Protein AF-A0A3D1KHE2-F1 (afdb_monomer_lite)

pLDDT: mean 90.1, std 6.02, range [59.56, 95.44]

Radius of gyration: 12.13 Å; chains: 1; bounding box: 29×23×33 Å

Foldseek 3Di:
DDDVLFDDDDDQKDQPDADPVRTRQKIWDDDPPDTDIDGSDDLVVPPDPVVSVVVVVVVVVRVVD

Secondary structure (DSSP, 8-state):
---TT-----TT-EEEEE-TTS-EEEEEEE-SS-EEEEESS-GGG---HHHHHHHHHHHHHHHT-

Sequence (65 aa):
MTHPERLAPVGEAFPCFTYSDGTCAGIAYADKQSTVMAIGFPFESINEEEARNRLMGAFLSMLSQ

Structure (mmCIF, N/CA/C/O backbone):
data_AF-A0A3D1KHE2-F1
#
_entry.id   AF-A0A3D1KHE2-F1
#
loop_
_atom_site.group_PDB
_atom_site.id
_atom_site.type_symbol
_atom_site.label_atom_id
_atom_site.label_alt_id
_atom_site.label_comp_id
_atom_site.label_asym_id
_atom_site.label_entity_id
_atom_site.label_seq_id
_atom_site.pdbx_PDB_ins_code
_atom_site.Cartn_x
_atom_site.Cartn_y
_atom_site.Cartn_z
_atom_site.occupancy
_atom_site.B_iso_or_equiv
_atom_site.auth_seq_id
_atom_site.auth_comp_id
_atom_site.auth_asym_id
_atom_site.auth_atom_id
_atom_site.pdbx_PDB_model_num
ATOM 1 N N . MET A 1 1 ? 1.379 -5.965 -18.412 1.00 59.56 1 MET A N 1
ATOM 2 C CA . MET A 1 1 ? 2.342 -7.049 -18.104 1.00 59.56 1 MET A CA 1
ATOM 3 C C . MET A 1 1 ? 1.708 -7.918 -17.022 1.00 59.56 1 MET A C 1
ATOM 5 O O . MET A 1 1 ? 0.618 -7.583 -16.574 1.00 59.56 1 MET A O 1
ATOM 9 N N . THR A 1 2 ? 2.285 -9.058 -16.644 1.00 74.56 2 THR A N 1
ATOM 10 C CA . THR A 1 2 ? 1.734 -9.860 -15.536 1.00 74.56 2 THR A CA 1
ATOM 11 C C . THR A 1 2 ? 2.596 -9.632 -14.304 1.00 74.56 2 THR A C 1
ATOM 13 O O . THR A 1 2 ? 3.755 -10.033 -14.298 1.00 74.56 2 THR A O 1
ATOM 16 N N . HIS A 1 3 ? 2.036 -8.972 -13.292 1.00 82.19 3 HIS A N 1
ATOM 17 C CA . HIS A 1 3 ? 2.659 -8.777 -11.984 1.00 82.19 3 HIS A CA 1
ATOM 18 C C . HIS A 1 3 ? 2.209 -9.923 -11.064 1.00 82.19 3 HIS A C 1
ATOM 20 O O . HIS A 1 3 ? 1.041 -9.925 -10.659 1.00 82.19 3 HIS A O 1
ATOM 26 N N . PRO A 1 4 ? 3.046 -10.946 -10.796 1.00 84.25 4 PRO A N 1
ATOM 27 C CA . PRO A 1 4 ? 2.651 -12.084 -9.958 1.00 84.25 4 PRO A CA 1
ATOM 28 C C . PRO A 1 4 ? 2.271 -11.667 -8.531 1.00 84.25 4 PRO A C 1
ATOM 30 O O . PRO A 1 4 ? 1.455 -12.320 -7.889 1.00 84.25 4 PRO A O 1
ATOM 33 N N . GLU A 1 5 ? 2.813 -10.549 -8.071 1.00 86.75 5 GLU A N 1
ATOM 34 C CA . GLU A 1 5 ? 2.587 -9.950 -6.764 1.00 86.75 5 GLU A CA 1
ATOM 35 C C . GLU A 1 5 ? 1.417 -8.954 -6.709 1.00 86.75 5 GLU A C 1
ATOM 37 O O . GLU A 1 5 ? 1.222 -8.262 -5.709 1.00 86.75 5 GLU A O 1
ATOM 42 N N . ARG A 1 6 ? 0.624 -8.859 -7.784 1.00 90.44 6 ARG A N 1
ATOM 43 C CA . ARG A 1 6 ? -0.537 -7.968 -7.847 1.00 90.44 6 ARG A CA 1
ATOM 44 C C . ARG A 1 6 ? -1.494 -8.249 -6.692 1.00 90.44 6 ARG A C 1
ATOM 46 O O . ARG A 1 6 ? -1.963 -9.375 -6.518 1.00 90.44 6 ARG A O 1
ATOM 53 N N . LEU A 1 7 ? -1.871 -7.193 -5.982 1.00 93.00 7 LEU A N 1
ATOM 54 C CA . LEU A 1 7 ? -2.868 -7.277 -4.925 1.00 93.00 7 LEU A CA 1
ATOM 55 C C . LEU A 1 7 ? -4.267 -7.020 -5.486 1.00 93.00 7 LEU A C 1
ATOM 57 O O . LEU A 1 7 ? -4.453 -6.261 -6.436 1.00 93.00 7 LEU A O 1
ATOM 61 N N . ALA A 1 8 ? -5.261 -7.678 -4.899 1.00 92.81 8 ALA A N 1
ATOM 62 C CA . ALA A 1 8 ? -6.665 -7.418 -5.174 1.00 92.81 8 ALA A CA 1
ATOM 63 C C . ALA A 1 8 ? -7.316 -6.924 -3.876 1.00 92.81 8 ALA A C 1
ATOM 65 O O . ALA A 1 8 ? -7.277 -7.652 -2.881 1.00 92.81 8 ALA A O 1
ATOM 66 N N . PRO A 1 9 ? -7.881 -5.705 -3.850 1.00 92.94 9 PRO A N 1
ATOM 67 C CA . PRO A 1 9 ? -8.621 -5.245 -2.687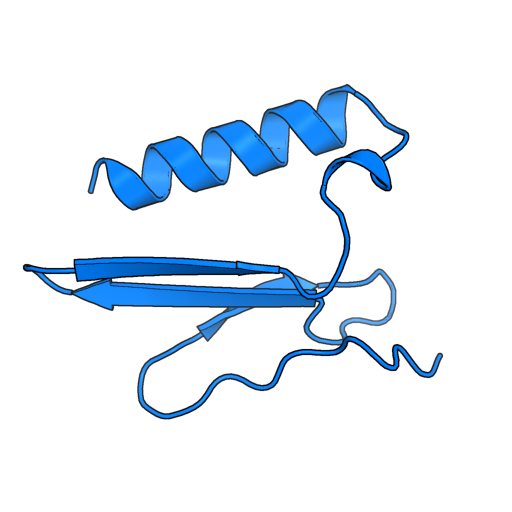 1.00 92.94 9 PRO A CA 1
ATOM 68 C C . PRO A 1 9 ? -9.834 -6.149 -2.442 1.00 92.94 9 PRO A C 1
ATOM 70 O O . PRO A 1 9 ? -10.482 -6.617 -3.380 1.00 92.94 9 PRO A O 1
ATOM 73 N N . VAL A 1 10 ? -10.137 -6.384 -1.169 1.00 93.69 10 VAL A N 1
ATOM 74 C CA . VAL A 1 10 ? -11.304 -7.143 -0.711 1.00 93.69 10 VAL A CA 1
ATOM 75 C C . VAL A 1 10 ? -12.049 -6.338 0.349 1.00 93.69 10 VAL A C 1
ATOM 77 O O . VAL A 1 10 ? -11.436 -5.561 1.082 1.00 93.69 10 VAL A O 1
ATOM 80 N N . GLY A 1 11 ? -13.367 -6.524 0.445 1.00 93.75 11 GLY A N 1
ATOM 81 C CA . GLY A 1 11 ? -14.198 -5.745 1.366 1.00 93.75 11 GLY A CA 1
ATOM 82 C C . GLY A 1 11 ? -14.128 -4.247 1.057 1.00 93.75 11 GLY A C 1
ATOM 83 O O . GLY A 1 11 ? -14.339 -3.850 -0.086 1.00 93.75 11 GLY A O 1
ATOM 84 N N . GLU A 1 12 ? -13.818 -3.438 2.070 1.00 94.31 12 GLU A N 1
ATOM 85 C CA . GLU A 1 12 ? -13.696 -1.974 1.960 1.00 94.31 12 GLU A CA 1
ATOM 86 C C . GLU A 1 12 ? -12.261 -1.497 1.673 1.00 94.31 12 GLU A C 1
ATOM 88 O O . GLU A 1 12 ? -11.997 -0.295 1.638 1.00 94.31 12 GLU A O 1
ATOM 93 N N . ALA A 1 13 ? -11.313 -2.417 1.460 1.00 95.12 13 ALA A N 1
ATOM 94 C CA . ALA A 1 13 ? -9.972 -2.038 1.034 1.00 95.12 13 ALA A CA 1
ATOM 95 C C . ALA A 1 13 ? -10.004 -1.402 -0.367 1.00 95.12 13 ALA A C 1
ATOM 97 O O . ALA A 1 13 ? -10.820 -1.760 -1.217 1.00 95.12 13 ALA A O 1
ATOM 98 N N . PHE A 1 14 ? -9.072 -0.495 -0.638 1.00 92.94 14 PHE A N 1
ATOM 99 C CA . PHE A 1 14 ? -8.973 0.215 -1.911 1.00 92.94 14 PHE A CA 1
ATOM 100 C C . PHE A 1 14 ? -7.529 0.225 -2.433 1.00 92.94 14 PHE A C 1
ATOM 102 O O . PHE A 1 14 ? -6.585 0.132 -1.645 1.00 92.94 14 PHE A O 1
ATOM 109 N N . PRO A 1 15 ? -7.316 0.309 -3.759 1.00 92.44 15 PRO A N 1
ATOM 110 C CA . PRO A 1 15 ? -5.973 0.387 -4.321 1.00 92.44 15 PRO A CA 1
ATOM 111 C C . PRO A 1 15 ? -5.329 1.730 -3.951 1.00 92.44 15 PRO A C 1
ATOM 113 O O . PRO A 1 15 ? -5.874 2.787 -4.260 1.00 92.44 15 PRO A O 1
ATOM 116 N N . CYS A 1 16 ? -4.162 1.694 -3.308 1.00 90.25 16 CYS A N 1
ATOM 117 C CA . CYS A 1 16 ? -3.405 2.890 -2.915 1.00 90.25 16 CYS A CA 1
ATOM 118 C C . CYS A 1 16 ? -2.160 3.118 -3.785 1.00 90.25 16 CYS A C 1
ATOM 120 O O . CYS A 1 16 ? -1.601 4.213 -3.798 1.00 90.25 16 CYS A O 1
ATOM 122 N N . PHE A 1 17 ? -1.733 2.093 -4.527 1.00 88.81 17 PHE A N 1
ATOM 123 C CA . PHE A 1 17 ? -0.569 2.147 -5.401 1.00 88.81 17 PHE A CA 1
ATOM 124 C C . PHE A 1 17 ? -0.790 1.275 -6.643 1.00 88.81 17 PHE A C 1
ATOM 126 O O . PHE A 1 17 ? -1.404 0.206 -6.563 1.00 88.81 17 PHE A O 1
ATOM 133 N N . THR A 1 18 ? -0.298 1.726 -7.798 1.00 90.00 18 THR A N 1
ATOM 134 C CA . THR A 1 18 ? -0.455 1.024 -9.081 1.00 90.00 18 THR A CA 1
ATOM 135 C C . THR A 1 18 ? 0.869 0.942 -9.825 1.00 90.00 18 THR A C 1
ATOM 137 O O . THR A 1 18 ? 1.712 1.832 -9.713 1.00 90.00 18 THR A O 1
ATOM 140 N N . TYR A 1 19 ? 1.051 -0.137 -10.581 1.00 87.25 19 TYR A N 1
ATOM 141 C CA . TYR A 1 19 ? 2.114 -0.229 -11.574 1.00 87.25 19 TYR A CA 1
ATOM 142 C C . TYR A 1 19 ? 1.835 0.723 -12.740 1.00 87.25 19 TYR A C 1
ATOM 144 O O . TYR A 1 19 ? 0.721 1.220 -12.914 1.00 87.25 19 TYR A O 1
ATOM 152 N N . SER A 1 20 ? 2.839 0.941 -13.588 1.00 86.31 20 SER A N 1
ATOM 153 C CA . SER A 1 20 ? 2.713 1.789 -14.780 1.00 86.31 20 SER A CA 1
ATOM 154 C C . SER A 1 20 ? 1.641 1.311 -15.767 1.00 86.31 20 SER A C 1
ATOM 156 O O . SER A 1 20 ? 1.142 2.112 -16.553 1.00 86.31 20 SER A O 1
ATOM 158 N N . ASP A 1 21 ? 1.259 0.031 -15.719 1.00 89.44 21 ASP A N 1
ATOM 159 C CA . ASP A 1 21 ? 0.178 -0.538 -16.529 1.00 89.44 21 ASP A CA 1
ATOM 160 C C . ASP A 1 21 ? -1.213 -0.444 -15.871 1.00 89.44 21 ASP A C 1
ATOM 162 O O . ASP A 1 21 ? -2.186 -0.993 -16.389 1.00 89.44 21 ASP A O 1
ATOM 166 N N . GLY A 1 22 ? -1.316 0.258 -14.738 1.00 88.19 22 GLY A N 1
ATOM 167 C CA . GLY A 1 22 ? -2.557 0.483 -14.000 1.00 88.19 22 GLY A CA 1
ATOM 168 C C . GLY A 1 22 ? -2.988 -0.685 -13.112 1.00 88.19 22 GLY A C 1
ATOM 169 O O . GLY A 1 22 ? -4.011 -0.586 -12.434 1.00 88.19 22 GLY A O 1
ATOM 170 N N . THR A 1 23 ? -2.239 -1.793 -13.076 1.00 91.50 23 THR A N 1
ATOM 171 C CA . THR A 1 23 ? -2.556 -2.901 -12.168 1.00 91.50 23 THR A CA 1
ATOM 172 C C . THR A 1 23 ? -2.225 -2.556 -10.711 1.00 91.50 23 THR A C 1
ATOM 174 O O . THR A 1 23 ? -1.308 -1.789 -10.422 1.00 91.50 23 THR A O 1
ATOM 177 N N . CYS A 1 24 ? -3.003 -3.099 -9.768 1.00 93.38 24 CYS A N 1
ATOM 178 C CA .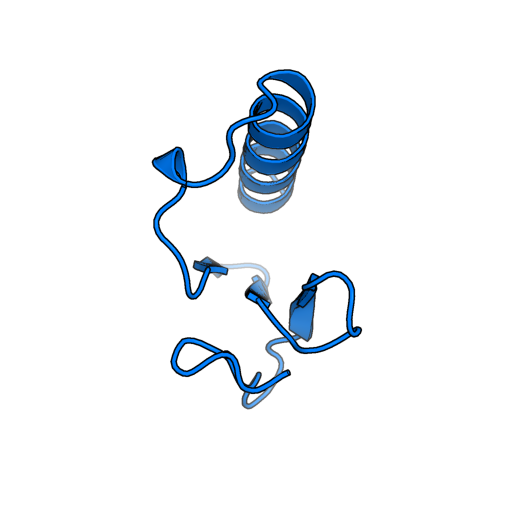 CYS A 1 24 ? -2.883 -2.774 -8.345 1.00 93.38 24 CYS A CA 1
ATOM 179 C C . CYS A 1 24 ? -1.606 -3.367 -7.726 1.00 93.38 24 CYS A C 1
ATOM 181 O O . CYS A 1 24 ? -1.425 -4.581 -7.647 1.00 93.38 24 CYS A O 1
ATOM 183 N N . ALA A 1 25 ? -0.734 -2.476 -7.267 1.00 93.19 25 ALA A N 1
ATOM 184 C CA . ALA A 1 25 ? 0.553 -2.789 -6.657 1.00 93.19 25 ALA A CA 1
ATOM 185 C C . ALA A 1 25 ? 0.520 -2.660 -5.123 1.00 93.19 25 ALA A C 1
ATOM 187 O O . ALA A 1 25 ? 1.411 -3.154 -4.434 1.00 93.19 25 ALA A O 1
ATOM 188 N N . GLY A 1 26 ? -0.511 -2.005 -4.584 1.00 93.81 26 GLY A N 1
ATOM 189 C CA . GLY A 1 26 ? -0.732 -1.847 -3.153 1.00 93.81 26 GLY A CA 1
ATOM 190 C C . GLY A 1 26 ? -2.192 -1.567 -2.821 1.00 93.81 26 GLY A C 1
ATOM 191 O O . GLY A 1 26 ? -2.901 -0.926 -3.603 1.00 93.81 26 GLY A O 1
ATOM 192 N N . ILE A 1 27 ? -2.625 -2.035 -1.653 1.00 95.25 27 ILE A N 1
ATOM 193 C CA . ILE A 1 27 ? -3.958 -1.804 -1.093 1.00 95.25 27 ILE A CA 1
ATOM 194 C C . ILE A 1 27 ? -3.854 -1.092 0.254 1.00 95.25 27 ILE A C 1
ATOM 196 O O . ILE A 1 27 ? -2.878 -1.257 0.989 1.00 95.25 27 ILE A O 1
ATOM 200 N N . ALA A 1 28 ? -4.881 -0.323 0.584 1.00 94.31 28 ALA A N 1
ATOM 201 C CA . ALA A 1 28 ? -5.055 0.287 1.888 1.00 94.31 28 ALA A CA 1
ATOM 202 C C . ALA A 1 28 ? -6.465 0.024 2.421 1.00 94.31 28 ALA A C 1
ATOM 204 O O . ALA A 1 28 ? -7.416 -0.135 1.658 1.00 94.31 28 ALA A O 1
ATOM 205 N N . TYR A 1 29 ? -6.578 -0.010 3.740 1.00 94.06 29 TYR A N 1
ATOM 206 C CA . TYR A 1 29 ? -7.825 -0.007 4.491 1.00 94.06 29 TYR A CA 1
ATOM 207 C C . TYR A 1 29 ? -7.650 0.956 5.661 1.00 94.06 29 TYR A C 1
ATOM 209 O O . TYR A 1 29 ? -6.597 0.947 6.296 1.00 94.06 29 TYR A O 1
ATOM 217 N N . ALA A 1 30 ? -8.656 1.776 5.941 1.00 92.81 30 ALA A N 1
ATOM 218 C CA . ALA A 1 30 ? -8.638 2.668 7.088 1.00 92.81 30 ALA A CA 1
ATOM 219 C C . ALA A 1 30 ? -10.053 2.832 7.642 1.00 92.81 30 ALA A C 1
ATOM 221 O O . ALA A 1 30 ? -10.980 3.167 6.904 1.00 92.81 30 ALA A O 1
ATOM 222 N N . ASP A 1 31 ? -10.194 2.632 8.947 1.00 91.25 31 ASP A N 1
ATOM 223 C CA . ASP A 1 31 ? -11.371 3.007 9.722 1.00 91.25 31 ASP A CA 1
ATOM 224 C C . ASP A 1 31 ? -10.950 3.771 10.993 1.00 91.25 31 ASP A C 1
ATOM 226 O O . ASP A 1 31 ? -9.793 4.145 11.164 1.00 91.25 31 ASP A O 1
ATOM 230 N N . LYS A 1 32 ? -11.888 4.023 11.912 1.00 87.62 32 LYS A N 1
ATOM 231 C CA . LYS A 1 32 ? -11.613 4.778 13.150 1.00 87.62 32 LYS A CA 1
ATOM 232 C C . LYS A 1 32 ? -10.666 4.079 14.137 1.00 87.62 32 LYS A C 1
ATOM 234 O O . LYS A 1 32 ? -10.299 4.685 15.139 1.00 87.62 32 LYS A O 1
ATOM 239 N N . GLN A 1 33 ? -10.371 2.800 13.942 1.00 88.69 33 GLN A N 1
ATOM 240 C CA . GLN A 1 33 ? -9.641 1.946 14.878 1.00 88.69 33 GLN A CA 1
ATOM 241 C C . GLN A 1 33 ? -8.411 1.293 14.247 1.00 88.69 33 GLN A C 1
ATOM 243 O O . GLN A 1 33 ? -7.531 0.832 14.973 1.00 88.69 33 GLN A O 1
ATOM 248 N N . SER A 1 34 ? -8.349 1.173 12.923 1.00 89.69 34 SER A N 1
ATOM 249 C CA . SER A 1 34 ? -7.308 0.417 12.238 1.00 89.69 34 SER A CA 1
ATOM 250 C C . SER A 1 34 ? -7.030 0.961 10.845 1.00 89.69 34 SER A C 1
ATOM 252 O O . SER A 1 34 ? -7.913 1.006 9.990 1.00 89.69 34 SER A O 1
ATOM 254 N N . THR A 1 35 ? -5.757 1.268 1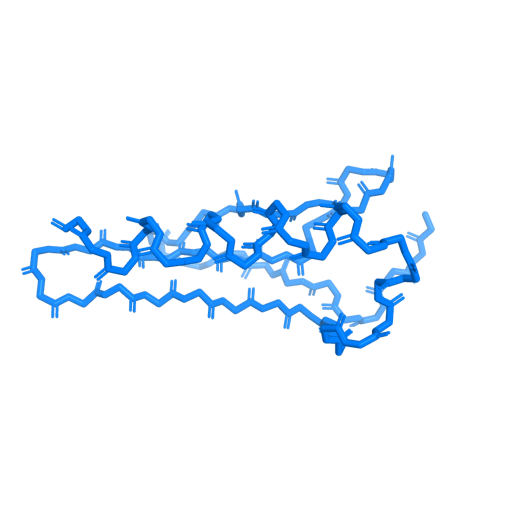0.606 1.00 93.38 35 THR A N 1
ATOM 255 C CA . THR A 1 35 ? -5.219 1.575 9.281 1.00 93.38 35 THR A CA 1
ATOM 256 C C . THR A 1 35 ? -4.217 0.500 8.888 1.00 93.38 35 THR A C 1
ATOM 258 O O . THR A 1 35 ? -3.294 0.182 9.637 1.00 93.38 35 THR A O 1
ATOM 261 N N . VAL A 1 36 ? -4.397 -0.065 7.698 1.00 92.12 36 VAL A N 1
ATOM 262 C CA . VAL A 1 36 ? -3.532 -1.087 7.110 1.00 92.12 36 VAL A CA 1
ATOM 263 C C . VAL A 1 36 ? -3.137 -0.640 5.712 1.00 92.12 36 VAL A C 1
ATOM 265 O O . VAL A 1 36 ? -3.981 -0.234 4.919 1.00 92.12 36 VAL A O 1
ATOM 268 N N . MET A 1 37 ? -1.854 -0.771 5.388 1.00 92.88 37 MET A N 1
ATOM 269 C CA . MET A 1 37 ? -1.347 -0.632 4.026 1.00 92.88 37 MET A CA 1
ATOM 270 C C . MET A 1 37 ? -0.482 -1.843 3.696 1.00 92.88 37 MET A C 1
ATOM 272 O O . MET A 1 37 ? 0.363 -2.243 4.494 1.00 92.88 37 MET A O 1
ATOM 276 N N . ALA A 1 38 ? -0.696 -2.423 2.519 1.00 92.75 38 ALA A N 1
ATOM 277 C CA . ALA A 1 38 ? 0.073 -3.552 2.016 1.00 92.75 38 ALA A CA 1
ATOM 278 C C . ALA A 1 38 ? 0.510 -3.277 0.576 1.00 92.75 38 ALA A C 1
ATOM 280 O O . ALA A 1 38 ? -0.287 -2.817 -0.240 1.00 92.75 38 ALA A O 1
ATOM 281 N N . ILE A 1 39 ? 1.766 -3.585 0.259 1.00 93.31 39 ILE A N 1
ATOM 282 C CA . ILE A 1 39 ? 2.328 -3.528 -1.096 1.00 93.31 39 ILE A CA 1
ATOM 283 C C . ILE A 1 39 ? 2.763 -4.922 -1.528 1.00 93.31 39 ILE A C 1
ATOM 285 O O . ILE A 1 39 ? 3.203 -5.720 -0.704 1.00 93.31 39 ILE A O 1
ATOM 289 N N . GLY A 1 40 ? 2.608 -5.216 -2.817 1.00 92.06 40 GLY A N 1
ATOM 290 C CA . GLY A 1 40 ? 2.948 -6.520 -3.386 1.00 92.06 40 GLY A CA 1
ATOM 291 C C . GLY A 1 40 ? 4.451 -6.743 -3.553 1.00 92.06 40 GLY A C 1
ATOM 292 O O . GLY A 1 40 ? 4.903 -7.875 -3.663 1.00 92.06 40 GLY A O 1
ATOM 293 N N . PHE A 1 41 ? 5.248 -5.679 -3.551 1.00 89.75 41 PHE A N 1
ATOM 294 C CA . PHE A 1 41 ? 6.669 -5.729 -3.878 1.00 89.75 41 PHE A CA 1
ATOM 295 C C . PHE A 1 41 ? 7.535 -5.198 -2.723 1.00 89.75 41 PHE A C 1
ATOM 297 O O . PHE A 1 41 ? 7.057 -4.400 -1.910 1.00 89.75 41 PHE A O 1
ATOM 304 N N . PRO A 1 42 ? 8.817 -5.600 -2.645 1.00 91.31 42 PRO A N 1
ATOM 305 C CA . PRO A 1 42 ? 9.734 -5.085 -1.637 1.00 91.31 42 PRO A CA 1
ATOM 306 C C . PRO A 1 42 ? 9.979 -3.590 -1.840 1.00 91.31 42 PRO A C 1
ATOM 308 O O . PRO A 1 42 ? 10.303 -3.157 -2.949 1.00 91.31 42 PRO A O 1
ATOM 311 N N . PHE A 1 43 ? 9.856 -2.800 -0.777 1.00 90.94 43 PHE A N 1
ATOM 312 C CA . PHE A 1 43 ? 9.992 -1.343 -0.834 1.00 9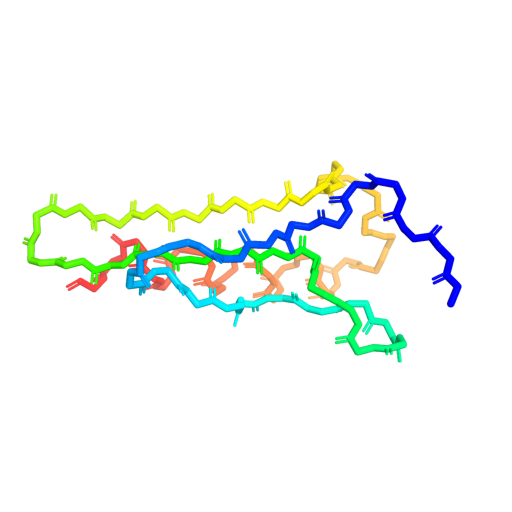0.94 43 PHE A CA 1
ATOM 313 C C . PHE A 1 43 ? 11.353 -0.889 -1.391 1.00 90.94 43 PHE A C 1
ATOM 315 O O . PHE A 1 43 ? 11.432 0.108 -2.108 1.00 90.94 43 PHE A O 1
ATOM 322 N N . GLU A 1 44 ? 12.419 -1.649 -1.128 1.00 92.62 44 GLU A N 1
ATOM 323 C CA . GLU A 1 44 ? 13.766 -1.406 -1.650 1.00 92.62 44 GLU A CA 1
ATOM 324 C C . GLU A 1 44 ? 13.881 -1.551 -3.175 1.00 92.62 44 GLU A C 1
ATOM 326 O O . GLU A 1 44 ? 14.840 -1.056 -3.761 1.00 92.62 44 GLU A O 1
ATOM 331 N N . SER A 1 45 ? 12.892 -2.169 -3.830 1.00 90.88 45 SER A N 1
ATOM 332 C CA . SER A 1 45 ? 12.842 -2.300 -5.295 1.00 90.88 45 SER A CA 1
ATOM 333 C C . SER A 1 45 ? 12.537 -0.967 -5.994 1.00 90.88 45 SER A C 1
ATOM 335 O O . SER A 1 45 ? 12.669 -0.856 -7.215 1.00 90.88 45 SER A O 1
ATOM 337 N N . ILE A 1 46 ? 12.126 0.061 -5.240 1.00 89.88 46 ILE A N 1
ATOM 338 C CA . ILE A 1 46 ? 11.948 1.425 -5.743 1.00 89.88 46 ILE A CA 1
ATOM 339 C C . ILE A 1 46 ? 13.323 2.097 -5.835 1.00 89.88 46 ILE A C 1
ATOM 341 O O . ILE A 1 46 ? 13.851 2.624 -4.853 1.00 89.88 46 ILE A O 1
ATOM 345 N N . ASN A 1 47 ? 13.888 2.093 -7.043 1.00 92.38 47 ASN A N 1
ATOM 346 C CA . ASN A 1 47 ? 15.222 2.641 -7.309 1.00 92.38 47 ASN A CA 1
ATOM 347 C C . ASN A 1 47 ? 15.289 4.172 -7.176 1.00 92.38 47 ASN A C 1
ATOM 349 O O . ASN A 1 4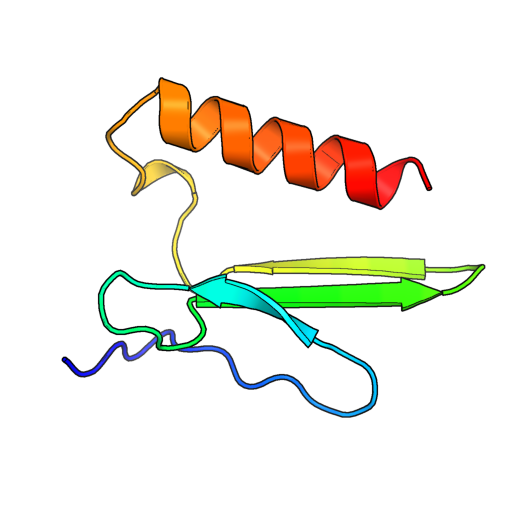7 ? 16.320 4.717 -6.789 1.00 92.38 47 ASN A O 1
ATOM 353 N N . GLU A 1 48 ? 14.204 4.874 -7.507 1.00 94.12 48 GLU A N 1
ATOM 354 C CA . GLU A 1 48 ? 14.147 6.332 -7.422 1.00 94.12 48 GLU A CA 1
ATOM 355 C C . GLU A 1 48 ? 13.904 6.767 -5.971 1.00 94.12 48 GLU A C 1
ATOM 357 O O . GLU A 1 48 ? 12.841 6.523 -5.396 1.00 94.12 48 GLU A O 1
ATOM 362 N N . GLU A 1 49 ? 14.891 7.437 -5.374 1.00 95.44 49 GLU A N 1
ATOM 363 C CA . GLU A 1 49 ? 14.817 7.901 -3.986 1.00 95.44 49 GLU A CA 1
ATOM 364 C C . GLU A 1 49 ? 13.616 8.816 -3.737 1.00 95.44 49 GLU A C 1
ATOM 366 O O . GLU A 1 49 ? 12.924 8.661 -2.730 1.00 95.44 49 GLU A O 1
ATOM 371 N N . GLU A 1 50 ? 13.323 9.734 -4.657 1.00 94.38 50 GLU A N 1
ATOM 372 C CA . GLU A 1 50 ? 12.175 10.617 -4.490 1.00 94.38 50 GLU A CA 1
ATOM 373 C C . GLU A 1 50 ? 10.855 9.840 -4.483 1.00 94.38 50 GLU A C 1
ATOM 375 O O . GLU A 1 50 ? 9.979 10.122 -3.666 1.00 94.38 50 GLU A O 1
ATOM 380 N N . ALA A 1 51 ? 10.710 8.832 -5.349 1.00 89.81 51 ALA A N 1
ATOM 381 C CA . ALA A 1 51 ? 9.527 7.977 -5.372 1.00 89.81 51 ALA A CA 1
ATOM 382 C C . ALA A 1 51 ? 9.380 7.195 -4.060 1.00 89.81 51 ALA A C 1
ATOM 384 O O . ALA A 1 51 ? 8.282 7.117 -3.504 1.00 89.81 51 ALA A O 1
ATOM 385 N N . ARG A 1 52 ? 10.495 6.689 -3.525 1.00 92.88 52 ARG A N 1
ATOM 386 C CA . ARG A 1 52 ? 10.544 5.997 -2.236 1.00 92.88 52 ARG A CA 1
ATOM 387 C C . ARG A 1 52 ? 10.127 6.920 -1.082 1.00 92.88 52 ARG A C 1
ATOM 389 O O . ARG A 1 52 ? 9.286 6.545 -0.266 1.00 92.88 52 ARG A O 1
ATOM 396 N N . ASN A 1 53 ? 10.649 8.145 -1.047 1.00 95.25 53 ASN A N 1
ATOM 397 C CA . ASN A 1 53 ? 10.322 9.140 -0.022 1.00 95.25 53 ASN A CA 1
ATOM 398 C C . ASN A 1 53 ? 8.854 9.586 -0.105 1.00 95.25 53 ASN A C 1
ATOM 400 O O . ASN A 1 53 ? 8.184 9.678 0.923 1.00 95.25 53 ASN A O 1
ATOM 404 N N . ARG A 1 54 ? 8.327 9.799 -1.321 1.00 91.75 54 ARG A N 1
ATOM 405 C CA . ARG A 1 54 ? 6.905 10.105 -1.548 1.00 91.75 54 ARG A CA 1
ATOM 406 C C . ARG A 1 54 ? 6.001 8.984 -1.033 1.00 91.75 54 ARG A C 1
ATOM 408 O O . ARG A 1 54 ? 5.036 9.269 -0.328 1.00 91.75 54 ARG A O 1
ATOM 415 N N . LEU A 1 55 ? 6.327 7.723 -1.334 1.00 90.06 55 LEU A N 1
ATOM 416 C CA . LEU A 1 55 ? 5.535 6.575 -0.886 1.00 90.06 55 LEU A CA 1
ATOM 417 C C . LEU A 1 55 ? 5.565 6.414 0.642 1.00 90.06 55 LEU A C 1
ATOM 419 O O . LEU A 1 55 ? 4.513 6.247 1.254 1.00 90.06 55 LEU A O 1
ATOM 423 N N . MET A 1 56 ? 6.739 6.534 1.272 1.00 93.94 56 MET A N 1
ATOM 424 C CA . MET A 1 56 ? 6.848 6.487 2.737 1.00 93.94 56 MET A CA 1
ATOM 425 C C . MET A 1 56 ? 6.081 7.635 3.404 1.00 93.94 56 MET A C 1
ATOM 427 O O . MET A 1 56 ? 5.382 7.423 4.391 1.00 93.94 56 MET A O 1
ATOM 431 N N . GLY A 1 57 ? 6.158 8.846 2.845 1.00 93.31 57 GLY A N 1
ATOM 432 C CA . GLY A 1 57 ? 5.382 9.989 3.324 1.00 93.31 57 GLY A CA 1
ATOM 433 C C . GLY A 1 57 ? 3.874 9.739 3.252 1.00 93.31 57 GLY A C 1
ATOM 434 O O . GLY A 1 57 ? 3.160 10.028 4.210 1.00 93.31 57 GLY A O 1
ATOM 435 N N . ALA A 1 58 ? 3.395 9.133 2.161 1.00 88.62 58 ALA A N 1
ATOM 436 C CA . ALA A 1 58 ? 1.996 8.734 2.033 1.00 88.62 58 ALA A CA 1
ATOM 437 C C . ALA A 1 58 ? 1.595 7.697 3.096 1.00 88.62 58 ALA A C 1
ATOM 439 O O . ALA A 1 58 ? 0.529 7.828 3.694 1.00 88.62 58 ALA A O 1
ATOM 440 N N . PHE A 1 59 ? 2.461 6.720 3.388 1.00 91.38 59 PHE A N 1
ATOM 441 C CA . PHE A 1 59 ? 2.206 5.713 4.424 1.00 91.38 59 PHE A CA 1
ATOM 442 C C . PHE A 1 59 ? 2.085 6.347 5.809 1.00 91.38 59 PHE A C 1
ATOM 444 O O . PHE A 1 59 ? 1.105 6.117 6.513 1.00 91.38 59 PHE A O 1
ATOM 451 N N . LEU A 1 60 ? 3.042 7.197 6.185 1.00 92.88 60 LEU A N 1
ATOM 452 C CA . LEU A 1 60 ? 3.007 7.909 7.463 1.00 92.88 60 LEU A CA 1
ATOM 453 C C . LEU A 1 60 ? 1.781 8.820 7.576 1.00 92.88 60 LEU A C 1
ATOM 455 O O . LEU A 1 60 ? 1.157 8.877 8.634 1.00 92.88 60 LEU A O 1
ATOM 459 N N . SER A 1 61 ? 1.409 9.497 6.486 1.00 90.06 61 SER A N 1
ATOM 460 C CA . SER A 1 61 ? 0.217 10.342 6.451 1.00 90.06 61 SER A CA 1
ATOM 461 C C . SER A 1 61 ? -1.055 9.533 6.674 1.00 90.06 61 SER A C 1
ATOM 463 O O . SER A 1 61 ? -1.910 9.994 7.418 1.00 90.06 61 SER A O 1
ATOM 465 N N . MET A 1 62 ? -1.186 8.359 6.051 1.00 87.25 62 MET A N 1
ATOM 466 C CA . MET A 1 62 ? -2.349 7.482 6.220 1.00 87.25 62 MET A CA 1
ATOM 467 C C . MET A 1 62 ? -2.447 6.918 7.639 1.00 87.25 62 MET A C 1
ATOM 469 O O . MET A 1 62 ? -3.535 6.854 8.196 1.00 87.25 62 MET A O 1
ATOM 473 N N . LEU A 1 63 ? -1.315 6.537 8.237 1.00 86.94 63 LEU A N 1
ATOM 474 C CA . LEU A 1 63 ? -1.257 6.001 9.603 1.00 86.94 63 LEU A CA 1
ATOM 475 C C . LEU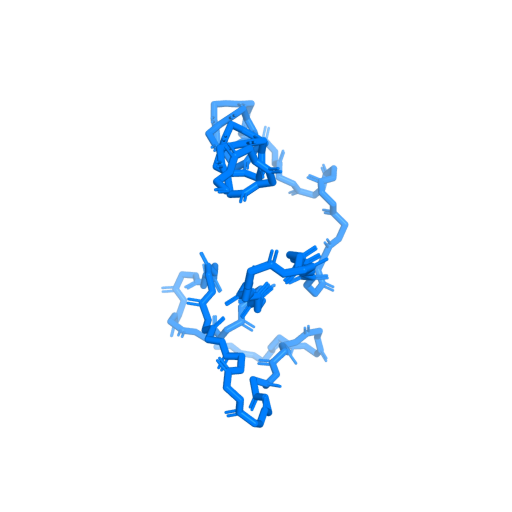 A 1 63 ? -1.508 7.053 10.692 1.00 86.94 63 LEU A C 1
ATOM 477 O O . LEU A 1 63 ? -1.713 6.693 11.847 1.00 86.94 63 LEU A O 1
ATOM 481 N N . SER A 1 64 ? -1.450 8.335 10.335 1.00 83.62 64 SER A N 1
ATOM 482 C CA . SER A 1 64 ? -1.651 9.457 11.257 1.00 83.62 64 SER A CA 1
ATOM 483 C C . SER A 1 64 ? -3.041 10.098 11.130 1.00 83.62 64 SER A C 1
ATOM 485 O O . SER A 1 64 ? -3.261 11.156 11.723 1.00 83.62 64 SER A O 1
ATOM 487 N N . GLN A 1 65 ? -3.942 9.512 10.330 1.00 66.25 65 GLN A N 1
ATOM 488 C CA . GLN A 1 65 ? -5.353 9.915 10.230 1.00 66.25 65 GLN A CA 1
ATOM 489 C C . GLN A 1 65 ? -6.197 9.215 11.293 1.00 66.25 65 GLN A C 1
ATOM 491 O O . GLN A 1 65 ? -7.137 9.875 11.791 1.00 66.25 65 GLN A O 1
#